Protein AF-A0A7J4RD76-F1 (afdb_monomer)

Sequence (141 aa):
KPIENVVWPEGEAPAGSYQVFVHYYKKHKKRRSKDPTKFQVIANAYGDLMEYTGELTFGEEIQLVCTFNVPTMEERERIKRDLEEQIRRSESGEISAAQILADEATPKQVEFGDLVDEIENELGDEPEDDGSGVPPAPDLG

Secondary structure (DSSP, 8-state):
-------PPTTTSPSEEEEEEE--------TT--SSEEEEEEEEETTEEEEEEEEE-TTPPPEEEEEEEEPPHHHHHHHHHHHHHHHHHHHTT---HHHHHHHHSS------HHHHHHHHHTS-----------PPPPP--

pLDDT: mean 73.18, std 15.24, range [44.53, 92.19]

Foldseek 3Di:
DDDPDDDDPVLRPDFFKDWDKDDDPDQDPDPPRDPFAKDWDWDDALNDTDIFIDTHGPPDDIDTGDMDGHHHSVVSVVVVVVVVVVVVCVVVVPPDPVNVVVVVVDPPPPVPVVVVVVVVVVPDDDDDDPDDDDDDDDDDD

Radius of gyration: 26.82 Å; Cα contacts (8 Å, |Δi|>4): 102; chains: 1; bounding box: 61×72×61 Å

Structure (mmCIF, N/CA/C/O backbone):
data_AF-A0A7J4RD76-F1
#
_entry.id   AF-A0A7J4RD76-F1
#
loop_
_atom_site.group_PDB
_atom_site.id
_atom_site.type_symbol
_atom_site.label_atom_id
_atom_site.label_alt_id
_atom_site.label_comp_id
_atom_site.label_asym_id
_atom_site.label_entity_id
_atom_site.label_seq_id
_atom_site.pdbx_PDB_ins_code
_atom_site.Cartn_x
_atom_site.Cartn_y
_atom_site.Cartn_z
_atom_site.occupancy
_atom_site.B_iso_or_equiv
_atom_site.auth_seq_id
_atom_site.auth_comp_id
_atom_site.auth_asym_id
_atom_site.auth_atom_id
_atom_site.pdbx_PDB_model_num
ATOM 1 N N . LYS A 1 1 ? -3.697 -7.777 -19.632 1.00 59.41 1 LYS A N 1
ATOM 2 C CA . LYS A 1 1 ? -4.165 -6.369 -19.612 1.00 59.41 1 LYS A CA 1
ATOM 3 C C . LYS A 1 1 ? -3.756 -5.812 -18.254 1.00 59.41 1 LYS A C 1
ATOM 5 O O . LYS A 1 1 ? -4.086 -6.486 -17.287 1.00 59.41 1 LYS A O 1
ATOM 10 N N . PRO A 1 2 ? -2.955 -4.737 -18.176 1.00 65.75 2 PRO A N 1
ATOM 11 C CA . PRO A 1 2 ? -2.538 -4.187 -16.888 1.00 65.75 2 PRO A CA 1
ATOM 12 C C . PRO A 1 2 ? -3.765 -3.652 -16.141 1.00 65.75 2 PRO A C 1
ATOM 14 O O . PRO A 1 2 ? -4.687 -3.128 -16.770 1.00 65.75 2 PRO A O 1
ATOM 17 N N . ILE A 1 3 ? -3.793 -3.858 -14.829 1.00 65.06 3 ILE A N 1
ATOM 18 C CA . ILE A 1 3 ? -4.817 -3.314 -13.939 1.00 65.06 3 ILE A CA 1
ATOM 19 C C . ILE A 1 3 ? -4.197 -2.061 -13.328 1.00 65.06 3 ILE A C 1
ATOM 21 O O . ILE A 1 3 ? -3.238 -2.168 -12.575 1.00 65.06 3 ILE A O 1
ATOM 25 N N . GLU A 1 4 ? -4.695 -0.889 -13.715 1.00 70.25 4 GLU A N 1
ATOM 26 C CA . GLU A 1 4 ? -4.187 0.397 -13.216 1.00 70.25 4 GLU A CA 1
ATOM 27 C C . GLU A 1 4 ? -4.922 0.862 -11.952 1.00 70.25 4 GLU A C 1
ATOM 29 O O . GLU A 1 4 ? -4.400 1.695 -11.223 1.00 70.25 4 GLU A O 1
ATOM 34 N N . ASN A 1 5 ? -6.117 0.328 -11.670 1.00 77.25 5 ASN A N 1
ATOM 35 C CA . ASN A 1 5 ? -6.900 0.721 -10.503 1.00 77.25 5 ASN A CA 1
ATOM 36 C C . ASN A 1 5 ? -7.829 -0.408 -10.027 1.00 77.25 5 ASN A C 1
ATOM 38 O O . ASN A 1 5 ? -8.488 -1.056 -10.846 1.00 77.25 5 ASN A O 1
ATOM 42 N N . VAL A 1 6 ? -7.903 -0.610 -8.710 1.00 80.75 6 VAL A N 1
ATOM 43 C CA . VAL A 1 6 ? -8.844 -1.517 -8.038 1.00 80.75 6 VAL A CA 1
ATOM 44 C C . VAL A 1 6 ? -9.524 -0.722 -6.933 1.00 80.75 6 VAL A C 1
ATOM 46 O O . VAL A 1 6 ? -8.875 -0.308 -5.979 1.00 80.75 6 VAL A O 1
ATOM 49 N N . VAL A 1 7 ? -10.833 -0.514 -7.065 1.00 81.94 7 VAL A N 1
ATOM 50 C CA . VAL A 1 7 ? -11.642 0.190 -6.068 1.00 81.94 7 VAL A CA 1
ATOM 51 C C . VAL A 1 7 ? -12.801 -0.708 -5.681 1.00 81.94 7 VAL A C 1
ATOM 53 O O . VAL A 1 7 ? -13.524 -1.201 -6.548 1.00 81.94 7 VAL A O 1
ATOM 56 N N . TRP A 1 8 ? -12.970 -0.903 -4.380 1.00 85.25 8 TRP A N 1
ATOM 57 C CA . TRP A 1 8 ? -14.116 -1.595 -3.811 1.00 85.25 8 TRP A CA 1
ATOM 58 C C . TRP A 1 8 ? -15.117 -0.565 -3.283 1.00 85.25 8 TRP A C 1
ATOM 60 O O . TRP A 1 8 ? -14.689 0.419 -2.674 1.00 85.25 8 TRP A O 1
ATOM 70 N N . PRO A 1 9 ? -16.428 -0.768 -3.485 1.00 82.12 9 PRO A N 1
ATOM 71 C CA . PRO A 1 9 ? -17.446 0.022 -2.803 1.00 82.12 9 PRO A CA 1
ATOM 72 C C . PRO A 1 9 ? -17.323 -0.088 -1.277 1.00 82.12 9 PRO A C 1
ATOM 74 O O . PRO A 1 9 ? -16.744 -1.042 -0.746 1.00 82.12 9 PRO A O 1
ATOM 77 N N . GLU A 1 10 ? -17.870 0.896 -0.561 1.00 76.94 10 GLU A N 1
ATOM 78 C CA . GLU A 1 10 ? -17.846 0.916 0.903 1.00 76.94 10 GLU A CA 1
ATOM 79 C C . GLU A 1 10 ? -18.463 -0.371 1.469 1.00 76.94 10 GLU A C 1
ATOM 81 O O . GLU A 1 10 ? -19.561 -0.773 1.096 1.00 76.94 10 GLU A O 1
ATOM 86 N N . GLY A 1 11 ? -17.729 -1.052 2.350 1.00 74.69 11 GLY A N 1
ATOM 87 C CA . GLY A 1 11 ? -18.173 -2.315 2.946 1.00 74.69 11 GLY A CA 1
ATOM 88 C C . GLY A 1 11 ? -17.999 -3.556 2.060 1.00 74.69 11 GLY A C 1
ATOM 89 O O . GLY A 1 11 ? -17.972 -4.658 2.600 1.00 74.69 11 GLY A O 1
ATOM 90 N N . GLU A 1 12 ? -17.779 -3.418 0.751 1.00 80.19 12 GLU A N 1
ATOM 91 C CA . GLU A 1 12 ? -17.712 -4.557 -0.183 1.00 80.19 12 GLU A CA 1
ATOM 92 C C . GLU A 1 12 ? -16.308 -5.143 -0.369 1.00 80.19 12 GLU A C 1
ATOM 94 O O . GLU A 1 12 ? -16.169 -6.249 -0.891 1.00 80.19 12 GLU A O 1
ATOM 99 N N . ALA A 1 13 ? -15.258 -4.439 0.070 1.00 84.31 13 ALA A N 1
ATOM 100 C CA . ALA A 1 13 ? -13.895 -4.965 0.016 1.00 84.31 13 ALA A CA 1
ATOM 101 C C . ALA A 1 13 ? -13.816 -6.308 0.772 1.00 84.31 13 ALA A C 1
ATOM 103 O O . ALA A 1 13 ? -14.171 -6.338 1.956 1.00 84.31 13 ALA A O 1
ATOM 104 N N . PRO A 1 14 ? -13.347 -7.410 0.159 1.00 87.06 14 PRO A N 1
ATOM 105 C CA . PRO A 1 14 ? -13.185 -8.677 0.864 1.00 87.06 14 PRO A CA 1
ATOM 106 C C . PRO A 1 14 ? -12.176 -8.556 2.008 1.00 87.06 14 PRO A C 1
ATOM 108 O O . PRO A 1 14 ? -11.160 -7.870 1.884 1.00 87.06 14 PRO A O 1
ATOM 111 N N . ALA A 1 15 ? -12.446 -9.230 3.121 1.00 88.12 15 ALA A N 1
ATOM 112 C CA . ALA A 1 15 ? -11.518 -9.278 4.241 1.00 88.12 15 ALA A CA 1
ATOM 113 C C . ALA A 1 15 ? -10.307 -10.154 3.907 1.00 88.12 15 ALA A C 1
ATOM 115 O O . ALA A 1 15 ? -10.451 -11.196 3.263 1.00 88.12 15 ALA A O 1
ATOM 116 N N . GLY A 1 16 ? -9.130 -9.749 4.375 1.00 88.38 16 GLY A N 1
ATOM 117 C CA . GLY A 1 16 ? -7.904 -10.522 4.216 1.00 88.38 16 GLY A CA 1
ATOM 118 C C . GLY A 1 16 ? -6.683 -9.670 3.903 1.00 88.38 16 GLY A C 1
ATOM 119 O O . GLY A 1 16 ? -6.730 -8.440 3.901 1.00 88.38 16 GLY A O 1
ATOM 120 N N . SER A 1 17 ? -5.574 -10.351 3.638 1.00 89.75 17 SER A N 1
ATOM 121 C CA . SER A 1 17 ? -4.289 -9.720 3.352 1.00 89.75 17 SER A CA 1
ATOM 122 C C . SER A 1 17 ? -4.113 -9.495 1.855 1.00 89.75 17 SER A C 1
ATOM 124 O O . SER A 1 17 ? -4.193 -10.427 1.053 1.00 89.75 17 SER A O 1
ATOM 126 N N . TYR A 1 18 ? -3.838 -8.252 1.490 1.00 90.12 18 TYR A N 1
ATOM 127 C CA . TYR A 1 18 ? -3.601 -7.814 0.125 1.00 90.12 18 TYR A CA 1
ATOM 128 C C . TYR A 1 18 ? -2.122 -7.522 -0.057 1.00 90.12 18 TYR A C 1
ATOM 130 O O . TYR A 1 18 ? -1.491 -6.914 0.803 1.00 90.12 18 TYR A O 1
ATOM 138 N N . GLN A 1 19 ? -1.584 -7.950 -1.193 1.00 90.88 19 GLN A N 1
ATOM 139 C CA . GLN A 1 19 ? -0.208 -7.699 -1.600 1.00 90.88 19 GLN A CA 1
ATOM 140 C C . GLN A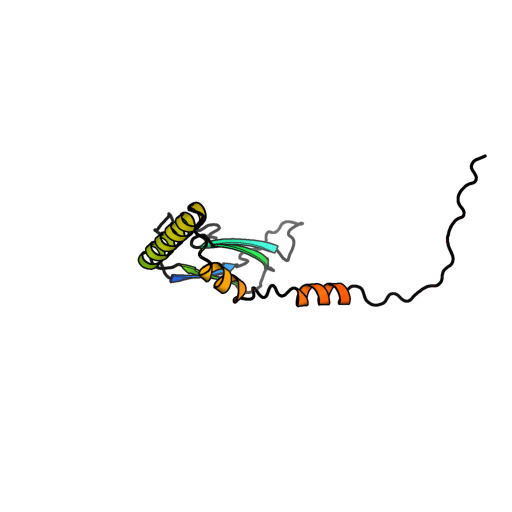 1 19 ? -0.234 -6.955 -2.928 1.00 90.88 19 GLN A C 1
ATOM 142 O O . GLN A 1 19 ? -0.878 -7.403 -3.883 1.00 90.88 19 GLN A O 1
ATOM 147 N N . VAL A 1 20 ? 0.449 -5.818 -2.987 1.00 89.62 20 VAL A N 1
ATOM 148 C CA . VAL A 1 20 ? 0.541 -5.002 -4.195 1.00 89.62 20 VAL A CA 1
ATOM 149 C C . VAL A 1 20 ? 1.909 -5.197 -4.814 1.00 89.62 20 VAL A C 1
ATOM 151 O O . VAL A 1 20 ? 2.934 -4.906 -4.199 1.00 89.62 20 VAL A O 1
ATOM 154 N N . PHE A 1 21 ? 1.908 -5.667 -6.056 1.00 89.31 21 PHE A N 1
ATOM 155 C CA . PHE A 1 21 ? 3.114 -5.884 -6.835 1.00 89.31 21 PHE A CA 1
ATOM 156 C C . PHE A 1 21 ? 3.171 -4.941 -8.030 1.00 89.31 21 PHE A C 1
ATOM 158 O O . PHE A 1 21 ? 2.155 -4.685 -8.681 1.00 89.31 21 PHE A O 1
ATOM 165 N N . VAL A 1 22 ? 4.375 -4.494 -8.371 1.00 89.38 22 VAL A N 1
ATOM 166 C CA . VAL A 1 22 ? 4.640 -3.699 -9.572 1.00 89.38 22 VAL A CA 1
ATOM 167 C C . VAL A 1 22 ? 5.536 -4.498 -10.509 1.00 89.38 22 VAL A C 1
ATOM 169 O O . V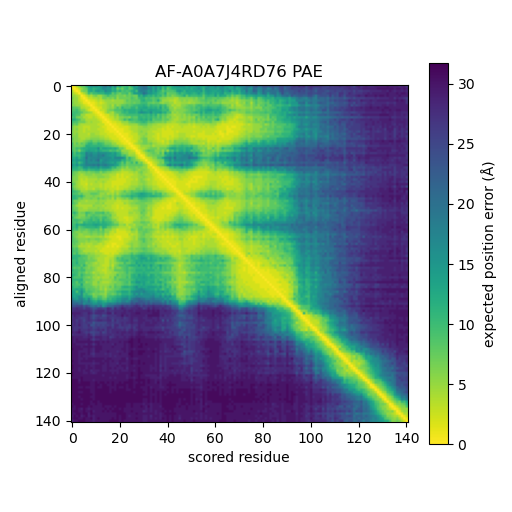AL A 1 22 ? 6.516 -5.114 -10.096 1.00 89.38 22 VAL A O 1
ATOM 172 N N . HIS A 1 23 ? 5.173 -4.517 -11.793 1.00 87.31 23 HIS A N 1
ATOM 173 C CA . HIS A 1 23 ? 5.892 -5.268 -12.818 1.00 87.31 23 HIS A CA 1
ATOM 174 C C . HIS A 1 23 ? 6.061 -4.453 -14.102 1.00 87.31 23 HIS A C 1
ATOM 176 O O . HIS A 1 23 ? 5.094 -3.921 -14.662 1.00 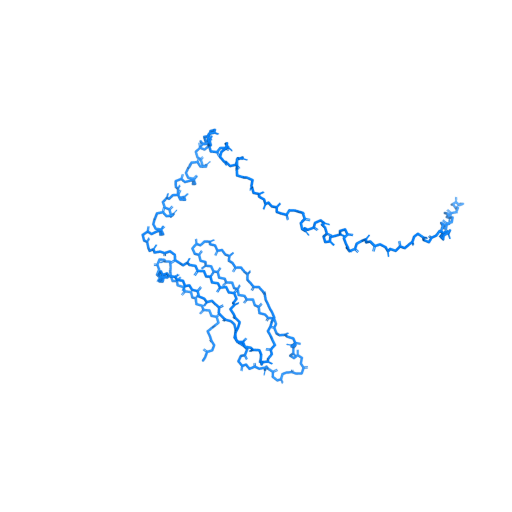87.31 23 HIS A O 1
ATOM 182 N N . TYR A 1 24 ? 7.292 -4.413 -14.615 1.00 84.19 24 TYR A N 1
ATOM 183 C CA . TYR A 1 24 ? 7.633 -3.718 -15.851 1.00 84.19 24 TYR A CA 1
ATOM 184 C C . TYR A 1 24 ? 7.383 -4.603 -17.085 1.00 84.19 24 TYR A C 1
ATOM 186 O O . TYR A 1 24 ? 8.298 -5.175 -17.670 1.00 84.19 24 TYR A O 1
ATOM 194 N N . TYR A 1 25 ? 6.142 -4.638 -17.576 1.00 81.81 25 TYR A N 1
ATOM 195 C CA . TYR A 1 25 ? 5.781 -5.474 -18.734 1.00 81.81 25 TYR A CA 1
ATOM 196 C C . TYR A 1 25 ? 6.484 -5.109 -20.051 1.00 81.81 25 TYR A C 1
ATOM 198 O O . TYR A 1 25 ? 6.798 -5.989 -20.854 1.00 81.81 25 TYR A O 1
ATOM 206 N N . LYS A 1 26 ? 6.647 -3.814 -20.357 1.00 82.94 26 LYS A N 1
ATOM 207 C CA . LYS A 1 26 ? 7.169 -3.381 -21.662 1.00 82.94 26 LYS A CA 1
ATOM 208 C C . LYS A 1 26 ? 7.749 -1.979 -21.630 1.00 82.94 26 LYS A C 1
ATOM 210 O O . LYS A 1 26 ? 7.021 -1.012 -21.425 1.00 82.94 26 LYS A O 1
ATOM 215 N N . LYS A 1 27 ? 9.023 -1.850 -21.995 1.00 77.50 27 LYS A N 1
ATOM 216 C CA . LYS A 1 27 ? 9.661 -0.549 -22.222 1.00 77.50 27 LYS A CA 1
ATOM 217 C C . LYS A 1 27 ? 9.050 0.170 -23.426 1.00 77.50 27 LYS A C 1
ATOM 219 O O . LYS A 1 27 ? 9.014 -0.358 -24.545 1.00 77.50 27 LYS A O 1
ATOM 224 N N . HIS A 1 28 ? 8.604 1.409 -23.230 1.00 77.69 28 HIS A N 1
ATOM 225 C CA . HIS A 1 28 ? 8.188 2.268 -24.337 1.00 77.69 28 HIS A CA 1
ATOM 226 C C . HIS A 1 28 ? 9.403 2.638 -25.203 1.00 77.69 28 HIS A C 1
ATOM 228 O O . HIS A 1 28 ? 10.388 3.177 -24.705 1.00 77.69 28 HIS A O 1
ATOM 234 N N . LYS A 1 29 ? 9.334 2.410 -26.523 1.00 72.06 29 LYS A N 1
ATOM 235 C CA . LYS A 1 29 ? 10.416 2.724 -27.482 1.00 72.06 29 LYS A CA 1
ATOM 236 C C . LYS A 1 29 ? 10.421 4.199 -27.921 1.00 72.06 29 LYS A C 1
ATOM 238 O O . LYS A 1 29 ? 10.499 4.496 -29.110 1.00 72.06 29 LYS A O 1
ATOM 243 N N . LYS A 1 30 ? 10.279 5.142 -26.986 1.00 81.19 30 LYS A N 1
ATOM 244 C CA . LYS A 1 30 ? 10.454 6.575 -27.271 1.00 81.19 30 LYS A CA 1
ATOM 245 C C . LYS A 1 30 ? 11.901 6.977 -26.981 1.00 81.19 30 LYS A C 1
ATOM 247 O O . LYS A 1 30 ? 12.494 6.521 -26.013 1.00 81.19 30 LYS A O 1
ATOM 252 N N . ARG A 1 31 ? 12.450 7.896 -27.786 1.00 72.25 31 ARG A N 1
ATOM 253 C CA . ARG A 1 31 ? 13.832 8.405 -27.646 1.00 72.25 31 ARG A CA 1
ATOM 254 C C . ARG A 1 31 ? 14.120 9.045 -26.273 1.00 72.25 31 ARG A C 1
ATOM 256 O O . ARG A 1 31 ? 15.275 9.162 -25.898 1.00 72.25 31 ARG A O 1
ATOM 263 N N . ARG A 1 32 ? 13.078 9.457 -25.538 1.00 71.94 32 ARG A N 1
ATOM 264 C CA . ARG A 1 32 ? 13.151 10.066 -24.196 1.00 71.94 32 ARG A CA 1
ATOM 265 C C . ARG A 1 32 ? 12.647 9.167 -23.060 1.00 71.94 32 ARG A C 1
ATOM 267 O O . ARG A 1 32 ? 12.449 9.671 -21.960 1.00 71.94 32 ARG A O 1
ATOM 274 N N . SER A 1 33 ? 12.401 7.880 -23.302 1.00 74.44 33 SER A N 1
ATOM 275 C CA . SER A 1 33 ? 12.018 6.973 -22.216 1.00 74.44 33 SER A CA 1
ATOM 276 C C . SER A 1 33 ? 13.161 6.897 -21.206 1.00 74.44 33 SER A C 1
ATOM 278 O O . SER A 1 33 ? 14.232 6.390 -21.540 1.00 74.44 33 SER A O 1
ATOM 280 N N . LYS A 1 34 ? 12.941 7.443 -20.007 1.00 69.62 34 LYS A N 1
ATOM 281 C CA . LYS A 1 34 ? 13.888 7.344 -18.899 1.00 69.62 34 LYS A CA 1
ATOM 282 C C . LYS A 1 34 ? 13.777 5.957 -18.282 1.00 69.62 34 LYS A C 1
ATOM 284 O O . LYS A 1 34 ? 12.682 5.464 -18.027 1.00 69.62 34 LYS A O 1
ATOM 289 N N . ASP A 1 35 ? 14.939 5.350 -18.135 1.00 79.44 35 ASP A N 1
ATOM 290 C CA . ASP A 1 35 ? 15.169 4.132 -17.383 1.00 79.44 35 ASP A CA 1
ATOM 291 C C . ASP A 1 35 ? 16.153 4.539 -16.283 1.00 79.44 35 ASP A C 1
ATOM 293 O O . ASP A 1 35 ? 17.172 5.152 -16.634 1.00 79.44 35 ASP A O 1
ATOM 297 N N . PRO A 1 36 ? 15.846 4.318 -15.000 1.00 86.12 36 PRO A N 1
ATOM 298 C CA . PRO A 1 36 ? 14.670 3.628 -14.455 1.00 86.12 36 PRO A CA 1
ATOM 299 C C . PRO A 1 36 ? 13.344 4.407 -14.617 1.00 86.12 36 PRO A C 1
ATOM 301 O O . PRO A 1 36 ? 13.319 5.632 -14.783 1.00 86.12 36 PRO A O 1
ATOM 304 N N . THR A 1 37 ? 12.218 3.685 -14.647 1.00 85.06 37 THR A N 1
ATOM 305 C CA . THR A 1 37 ? 10.861 4.255 -14.754 1.00 85.06 37 THR A CA 1
ATOM 306 C C . THR A 1 37 ? 10.244 4.412 -13.372 1.00 85.06 37 THR A C 1
ATOM 308 O O . THR A 1 37 ? 10.033 3.431 -12.667 1.00 85.06 37 THR A O 1
ATOM 311 N N . LYS A 1 38 ? 9.913 5.652 -13.005 1.00 87.56 38 LYS A N 1
ATOM 312 C CA . LYS A 1 38 ? 9.264 5.960 -11.729 1.00 87.56 38 LYS A CA 1
ATOM 313 C C . LYS A 1 38 ? 7.815 5.475 -11.717 1.00 87.56 38 LYS A C 1
ATOM 315 O O . LYS A 1 38 ? 7.111 5.625 -12.719 1.00 87.56 38 LYS A O 1
ATOM 320 N N . PHE A 1 39 ? 7.367 4.959 -10.583 1.00 88.19 39 PHE A N 1
ATOM 321 C CA . PHE A 1 39 ? 5.983 4.586 -10.323 1.00 88.19 39 PHE A CA 1
ATOM 322 C C . PHE A 1 39 ? 5.524 5.144 -8.973 1.00 88.19 39 PHE A C 1
ATOM 324 O O . PHE A 1 39 ? 6.329 5.424 -8.084 1.00 88.19 39 PHE A O 1
ATOM 331 N N . GLN A 1 40 ? 4.212 5.306 -8.839 1.00 89.38 40 GLN A N 1
ATOM 332 C CA . GLN A 1 40 ? 3.553 5.689 -7.596 1.00 89.38 40 GLN A CA 1
ATOM 333 C C . GLN A 1 40 ? 2.369 4.749 -7.374 1.00 89.38 40 GLN A C 1
ATOM 335 O O . GLN A 1 40 ? 1.618 4.467 -8.310 1.00 89.38 40 GLN A O 1
ATOM 340 N N . VAL A 1 41 ? 2.226 4.249 -6.152 1.00 89.62 41 VAL A N 1
ATOM 341 C CA . VAL A 1 41 ? 1.136 3.379 -5.712 1.00 89.62 41 VAL A CA 1
ATOM 342 C C . VAL A 1 41 ? 0.471 4.048 -4.524 1.00 89.62 41 VAL A C 1
ATOM 344 O O . VAL A 1 41 ? 1.118 4.314 -3.518 1.00 89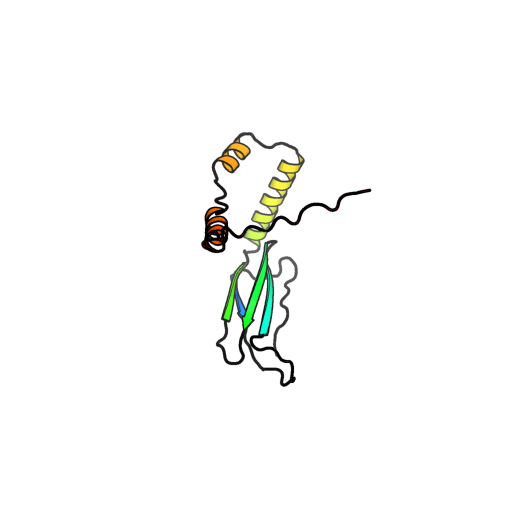.62 41 VAL A O 1
ATOM 347 N N . ILE A 1 42 ? -0.831 4.289 -4.638 1.00 89.94 42 ILE A N 1
ATOM 348 C CA . ILE A 1 42 ? -1.651 4.814 -3.551 1.00 89.94 42 ILE A CA 1
ATOM 349 C C . ILE A 1 42 ? -2.621 3.707 -3.148 1.00 89.94 42 ILE A C 1
ATOM 351 O O . ILE A 1 42 ? -3.427 3.259 -3.966 1.00 89.94 42 ILE A O 1
ATOM 355 N N . ALA A 1 43 ? -2.529 3.256 -1.902 1.00 88.94 43 ALA A N 1
ATOM 356 C CA . ALA A 1 43 ? -3.433 2.282 -1.311 1.00 88.94 43 ALA A CA 1
ATOM 357 C C . ALA A 1 43 ? -4.260 2.974 -0.226 1.00 88.94 43 ALA A C 1
ATOM 359 O O . ALA A 1 43 ? -3.709 3.544 0.708 1.00 88.94 43 ALA A O 1
ATOM 360 N N . ASN A 1 44 ? -5.585 2.935 -0.357 1.00 87.50 44 ASN A N 1
ATOM 361 C CA . ASN A 1 44 ? -6.495 3.384 0.692 1.00 87.50 44 ASN A CA 1
ATOM 362 C C . ASN A 1 44 ? -7.152 2.154 1.319 1.00 87.50 44 ASN A C 1
ATOM 364 O O . ASN A 1 44 ? -7.979 1.497 0.678 1.00 87.50 44 ASN A O 1
ATOM 368 N N . ALA A 1 45 ? -6.761 1.839 2.550 1.00 84.44 45 ALA A N 1
ATOM 369 C CA . ALA A 1 45 ? -7.286 0.715 3.305 1.00 84.44 45 ALA A CA 1
ATOM 370 C C . ALA A 1 45 ? -7.948 1.228 4.585 1.00 84.44 45 ALA A C 1
ATOM 372 O O . ALA A 1 45 ? -7.279 1.629 5.524 1.00 84.44 45 ALA A O 1
ATOM 373 N N . TYR A 1 46 ? -9.283 1.195 4.622 1.00 76.06 46 TYR A N 1
ATOM 374 C CA . TYR A 1 46 ? -10.070 1.479 5.828 1.00 76.06 46 TYR A CA 1
ATOM 375 C C . TYR A 1 46 ? -9.740 2.829 6.513 1.00 76.06 46 TYR A C 1
ATOM 377 O O . TYR A 1 46 ? -9.769 2.946 7.732 1.00 76.06 46 TYR A O 1
ATOM 385 N N . GLY A 1 47 ? -9.457 3.866 5.718 1.00 75.50 47 GLY A N 1
ATOM 386 C CA . GLY A 1 47 ? -9.130 5.206 6.221 1.00 75.50 47 GLY A CA 1
ATOM 387 C C . GLY A 1 47 ? -7.631 5.490 6.313 1.00 75.50 47 GLY A C 1
ATOM 388 O O . GLY A 1 47 ? -7.255 6.660 6.346 1.00 75.50 47 GLY A O 1
ATOM 389 N N . ASP A 1 48 ? -6.785 4.461 6.241 1.00 82.00 48 ASP A N 1
ATOM 390 C CA . ASP A 1 48 ? -5.342 4.629 6.114 1.00 82.00 48 ASP A CA 1
ATOM 391 C C . ASP A 1 48 ? -4.971 4.841 4.644 1.00 82.00 48 ASP A C 1
ATOM 393 O O . ASP A 1 48 ? -5.062 3.935 3.806 1.00 82.00 48 ASP A O 1
ATOM 397 N N . LEU A 1 49 ? -4.565 6.071 4.325 1.00 87.94 49 LEU A N 1
ATOM 398 C CA . LEU A 1 49 ? -4.002 6.424 3.029 1.00 87.94 49 LEU A CA 1
ATOM 399 C C . LEU A 1 49 ? -2.494 6.169 3.054 1.00 87.94 49 LEU A C 1
ATOM 401 O O . LEU A 1 49 ? -1.744 6.873 3.726 1.00 87.94 49 LEU A O 1
ATOM 405 N N . MET A 1 50 ? -2.055 5.179 2.288 1.00 88.94 50 MET A N 1
ATOM 406 C CA . MET A 1 50 ? -0.653 4.812 2.140 1.00 88.94 50 MET A CA 1
ATOM 407 C C . MET A 1 50 ? -0.177 5.176 0.734 1.00 88.94 50 MET A C 1
ATOM 409 O O . MET A 1 50 ? -0.767 4.745 -0.260 1.00 88.94 50 MET A O 1
ATOM 413 N N . GLU A 1 51 ? 0.904 5.943 0.643 1.00 92.19 51 GLU A N 1
ATOM 414 C CA . GLU A 1 51 ? 1.541 6.310 -0.620 1.00 92.19 51 GLU A CA 1
ATOM 415 C C . GLU A 1 51 ? 2.943 5.705 -0.692 1.00 92.19 51 GLU A C 1
ATOM 417 O O . GLU A 1 51 ? 3.760 5.871 0.211 1.00 92.19 51 GLU A O 1
ATOM 422 N N . TYR A 1 52 ? 3.220 5.006 -1.788 1.00 90.62 52 TYR A N 1
ATOM 423 C CA . TYR A 1 52 ? 4.511 4.401 -2.074 1.00 90.62 52 TYR A CA 1
ATOM 424 C C . TYR A 1 52 ? 5.021 4.929 -3.404 1.00 90.62 52 TYR A C 1
ATOM 426 O O . TYR A 1 52 ? 4.324 4.883 -4.419 1.00 90.62 52 TYR A O 1
ATOM 434 N N . THR A 1 53 ? 6.262 5.398 -3.416 1.00 91.12 53 THR A N 1
ATOM 435 C CA . THR A 1 53 ? 6.943 5.824 -4.638 1.00 91.12 53 THR A CA 1
ATOM 436 C C . THR A 1 53 ? 8.173 4.957 -4.849 1.00 91.12 53 THR A C 1
ATOM 438 O O . THR A 1 53 ? 8.802 4.514 -3.891 1.00 91.12 53 THR A O 1
ATOM 441 N N . GLY A 1 54 ? 8.490 4.666 -6.104 1.00 89.31 54 GLY A N 1
ATOM 442 C CA . GLY A 1 54 ? 9.629 3.825 -6.436 1.00 89.31 54 GLY A CA 1
ATOM 443 C C . GLY A 1 54 ? 10.035 3.974 -7.888 1.00 89.31 54 GLY A C 1
ATOM 444 O O . GLY A 1 54 ? 9.400 4.688 -8.669 1.00 89.31 54 GLY A O 1
ATOM 445 N N . GLU A 1 55 ? 11.112 3.300 -8.259 1.00 90.31 55 GLU A N 1
ATOM 446 C CA . GLU A 1 55 ? 11.616 3.277 -9.625 1.00 90.31 55 GLU A CA 1
ATOM 447 C C . GLU A 1 55 ? 11.896 1.829 -10.021 1.00 90.31 55 GLU A C 1
ATOM 449 O O . GLU A 1 55 ? 12.385 1.051 -9.209 1.00 90.31 55 GLU A O 1
ATOM 454 N N . LEU A 1 56 ? 11.545 1.456 -11.252 1.00 87.88 56 LEU A N 1
ATOM 455 C CA . LEU A 1 56 ? 11.720 0.099 -11.765 1.00 87.88 56 LEU A CA 1
ATOM 456 C C . LEU A 1 56 ? 12.409 0.141 -13.129 1.00 87.88 56 LEU A C 1
ATOM 458 O O . LEU A 1 56 ? 12.021 0.920 -14.013 1.00 87.88 56 LEU A O 1
ATOM 462 N N . THR A 1 57 ? 13.408 -0.713 -13.314 1.00 85.75 57 THR A N 1
ATOM 463 C CA . THR A 1 57 ? 14.161 -0.863 -14.563 1.00 85.75 57 THR A CA 1
ATOM 464 C C . THR A 1 57 ? 13.553 -1.969 -15.421 1.00 85.75 57 THR A C 1
ATOM 466 O O . THR A 1 57 ? 13.029 -2.970 -14.928 1.00 85.75 57 THR A O 1
ATOM 469 N N . PHE A 1 58 ? 13.602 -1.818 -16.746 1.00 83.31 58 PHE A N 1
ATOM 470 C CA . PHE A 1 58 ? 13.118 -2.881 -17.630 1.00 83.31 58 PHE A CA 1
ATOM 471 C C . PHE A 1 58 ? 13.984 -4.147 -17.513 1.00 83.31 58 PHE A C 1
ATOM 473 O O . PHE A 1 58 ? 15.173 -4.116 -17.824 1.00 83.31 58 PHE A O 1
ATOM 480 N N . GLY A 1 59 ? 13.354 -5.270 -17.161 1.00 81.88 59 GLY A N 1
ATOM 481 C CA . GLY A 1 59 ? 14.017 -6.566 -16.986 1.00 81.88 59 GLY A CA 1
ATOM 482 C C . GLY A 1 59 ? 14.232 -6.969 -15.527 1.00 81.88 59 GLY A C 1
ATOM 483 O O . GLY A 1 59 ? 14.679 -8.086 -15.290 1.00 81.88 59 GLY A O 1
ATOM 484 N N . GLU A 1 60 ? 13.892 -6.102 -14.570 1.00 84.31 60 GLU A N 1
ATOM 485 C CA . GLU A 1 60 ? 13.845 -6.466 -13.153 1.00 84.31 60 GLU A CA 1
ATOM 486 C C . GLU A 1 60 ? 12.657 -7.385 -12.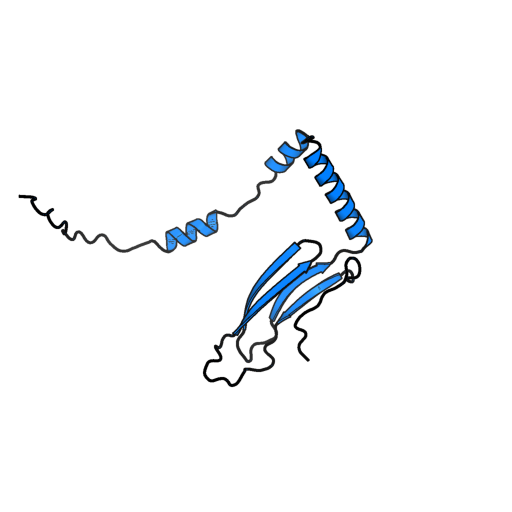842 1.00 84.31 60 GLU A C 1
ATOM 488 O O . GLU A 1 60 ? 11.622 -7.357 -13.520 1.00 84.31 60 GLU A O 1
ATOM 493 N N . GLU A 1 61 ? 12.821 -8.216 -11.811 1.00 88.00 61 GLU A N 1
ATOM 494 C CA . GLU A 1 61 ? 11.761 -9.092 -11.315 1.00 88.00 61 GLU A CA 1
ATOM 495 C C . GLU A 1 61 ? 10.601 -8.288 -10.711 1.00 88.00 61 GLU A C 1
ATOM 497 O O . GLU A 1 61 ? 10.737 -7.120 -10.345 1.00 88.00 61 GLU A O 1
ATOM 502 N N . ILE A 1 62 ? 9.428 -8.923 -10.625 1.00 89.12 62 ILE A N 1
ATOM 503 C CA . ILE A 1 62 ? 8.243 -8.336 -9.996 1.00 89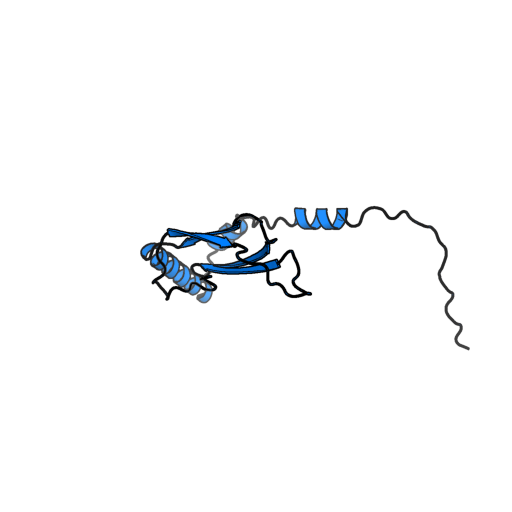.12 62 ILE A CA 1
ATOM 504 C C . ILE A 1 62 ? 8.556 -7.930 -8.549 1.00 89.12 62 ILE A C 1
ATOM 506 O O . ILE A 1 62 ? 9.017 -8.749 -7.757 1.00 89.12 62 ILE A O 1
ATOM 510 N N . GLN A 1 63 ? 8.295 -6.671 -8.200 1.00 89.38 63 GLN A N 1
ATOM 511 C CA . GLN A 1 63 ? 8.598 -6.140 -6.872 1.00 89.38 63 GLN A CA 1
ATOM 512 C C . GLN A 1 63 ? 7.332 -6.043 -6.026 1.00 89.38 63 GLN A C 1
ATOM 514 O O . GLN A 1 63 ? 6.304 -5.545 -6.493 1.00 89.38 63 GLN A O 1
ATOM 519 N N . LEU A 1 64 ? 7.412 -6.509 -4.778 1.00 90.69 64 LEU A N 1
ATOM 520 C CA . LEU A 1 64 ? 6.392 -6.264 -3.762 1.00 90.69 64 LEU A CA 1
ATOM 521 C C . LEU A 1 64 ? 6.565 -4.838 -3.241 1.00 90.69 64 LEU A C 1
ATOM 523 O O . LEU A 1 64 ? 7.619 -4.503 -2.711 1.00 90.69 64 LEU A O 1
ATOM 527 N N . VAL A 1 65 ? 5.530 -4.015 -3.382 1.00 90.62 65 VAL A N 1
ATOM 528 C CA . VAL A 1 65 ? 5.551 -2.623 -2.915 1.00 90.62 65 VAL A CA 1
ATOM 529 C C . VAL A 1 65 ? 5.004 -2.527 -1.503 1.00 90.62 65 VAL A C 1
ATOM 531 O O . VAL A 1 65 ? 5.618 -1.916 -0.635 1.00 90.62 65 VAL A O 1
ATOM 534 N N . CYS A 1 66 ? 3.850 -3.143 -1.258 1.00 90.19 66 CYS A N 1
ATOM 535 C CA . CYS A 1 66 ? 3.232 -3.114 0.056 1.00 90.19 66 CYS A CA 1
ATOM 536 C C . CYS A 1 66 ? 2.352 -4.334 0.299 1.00 90.19 66 CYS A C 1
ATOM 538 O O . CYS A 1 66 ? 1.869 -4.992 -0.627 1.00 90.19 66 CYS A O 1
ATOM 540 N N . THR A 1 67 ? 2.153 -4.623 1.580 1.00 90.94 67 THR A N 1
ATOM 541 C CA . THR A 1 67 ? 1.178 -5.595 2.062 1.00 90.94 67 THR A CA 1
ATOM 542 C C . THR A 1 67 ? 0.315 -4.902 3.099 1.00 90.94 67 THR A C 1
ATOM 544 O O . THR A 1 67 ? 0.849 -4.287 4.018 1.00 90.94 67 THR A O 1
ATOM 547 N N . PHE A 1 68 ? -1.003 -4.996 2.962 1.00 89.75 68 PHE A N 1
ATOM 548 C CA . PHE A 1 68 ? -1.940 -4.426 3.925 1.00 89.75 68 PHE A CA 1
ATOM 549 C C . PHE A 1 68 ? -3.057 -5.416 4.237 1.00 89.75 68 PHE A C 1
ATOM 551 O O . PHE A 1 68 ? -3.403 -6.273 3.422 1.00 89.75 68 PHE A O 1
ATOM 558 N N . ASN A 1 69 ? -3.614 -5.317 5.442 1.00 87.75 69 ASN A N 1
ATOM 559 C CA . ASN A 1 69 ? -4.705 -6.173 5.878 1.00 87.75 69 ASN A CA 1
ATOM 560 C C . ASN A 1 69 ? -6.017 -5.399 5.872 1.00 87.75 69 ASN A C 1
ATOM 562 O O . ASN A 1 69 ? -6.121 -4.326 6.457 1.00 87.75 69 ASN A O 1
ATOM 566 N N . VAL A 1 70 ? -7.028 -5.973 5.237 1.00 87.06 70 VAL A N 1
ATOM 567 C CA . VAL A 1 70 ? -8.375 -5.426 5.218 1.00 87.06 70 VAL A CA 1
ATOM 568 C C . VAL A 1 70 ? -9.205 -6.164 6.277 1.00 87.06 70 VAL A C 1
ATOM 570 O O . VAL A 1 70 ? -9.409 -7.376 6.139 1.00 87.06 70 VAL A O 1
ATOM 573 N N . PRO A 1 71 ? -9.697 -5.468 7.322 1.00 84.19 71 PRO A N 1
ATOM 574 C CA . PRO A 1 71 ? -10.458 -6.088 8.406 1.00 84.19 71 PRO A CA 1
ATOM 575 C C . PRO A 1 71 ? -11.793 -6.667 7.923 1.00 84.19 71 PRO A C 1
ATOM 577 O O . PRO A 1 71 ? -12.349 -6.237 6.899 1.00 84.19 71 PRO A O 1
ATOM 580 N N . THR A 1 72 ? -12.315 -7.637 8.676 1.00 86.19 72 THR A N 1
ATOM 581 C CA . THR A 1 72 ? -13.640 -8.235 8.442 1.00 86.19 72 THR A CA 1
ATOM 582 C C . THR A 1 72 ? -14.764 -7.234 8.675 1.00 86.19 72 THR A C 1
ATOM 584 O O . THR A 1 72 ? -14.581 -6.243 9.371 1.00 86.19 72 THR A O 1
ATOM 587 N N . MET A 1 73 ? -15.951 -7.483 8.113 1.00 80.19 73 MET A N 1
ATOM 588 C CA . MET A 1 73 ? -17.092 -6.571 8.275 1.00 80.19 73 MET A CA 1
ATOM 589 C C . MET A 1 73 ? -17.430 -6.318 9.752 1.00 80.19 73 MET A C 1
ATOM 591 O O . MET A 1 73 ? -17.681 -5.186 10.144 1.00 80.19 73 MET A O 1
ATOM 595 N N . GLU A 1 74 ? -17.347 -7.349 10.590 1.00 82.12 74 GLU A N 1
ATOM 596 C CA . GLU A 1 74 ? -17.614 -7.231 12.025 1.00 82.12 74 GLU A CA 1
ATOM 597 C C . GLU A 1 74 ? -16.552 -6.382 12.747 1.00 82.12 74 GLU A C 1
ATOM 599 O O . GLU A 1 74 ? -16.873 -5.555 13.601 1.00 82.12 74 GLU A O 1
ATOM 604 N N . GLU A 1 75 ? -15.277 -6.532 12.377 1.00 82.62 75 GLU A N 1
ATOM 605 C CA . GLU A 1 75 ? -14.202 -5.665 12.873 1.00 82.62 75 GLU A CA 1
ATOM 606 C C . GLU A 1 75 ? -14.382 -4.224 12.403 1.00 82.62 75 GLU A C 1
ATOM 608 O O . GLU A 1 75 ? -14.193 -3.303 13.194 1.00 82.62 75 GLU A O 1
ATOM 613 N N . ARG A 1 76 ? -14.823 -4.016 11.158 1.00 80.44 76 ARG A N 1
ATOM 614 C CA . ARG A 1 76 ? -15.133 -2.678 10.635 1.00 80.44 76 ARG A CA 1
ATOM 615 C C . ARG A 1 76 ? -16.260 -2.015 11.413 1.00 80.44 76 ARG A C 1
ATOM 617 O O . ARG A 1 76 ? -16.190 -0.822 11.680 1.00 80.44 76 ARG A O 1
ATOM 624 N N . GLU A 1 77 ? -17.299 -2.754 11.779 1.00 81.75 77 GLU A N 1
ATOM 625 C CA . GLU A 1 77 ? -18.387 -2.205 12.592 1.00 81.75 77 GLU A CA 1
ATOM 626 C C . GLU A 1 77 ? -17.919 -1.845 14.004 1.00 81.75 77 GLU A C 1
ATOM 628 O O . GLU A 1 77 ? -18.349 -0.831 14.557 1.00 81.75 77 GLU A O 1
ATOM 633 N N . ARG A 1 78 ? -17.015 -2.643 14.589 1.00 84.31 78 ARG A N 1
ATOM 634 C CA . ARG A 1 78 ? -16.413 -2.329 15.891 1.00 84.31 78 ARG A CA 1
ATOM 635 C C . ARG A 1 78 ? -15.541 -1.083 15.838 1.00 84.31 78 ARG A C 1
ATOM 637 O O . ARG A 1 78 ? -15.747 -0.198 16.660 1.00 84.31 78 ARG A O 1
ATOM 644 N N . ILE A 1 79 ? -14.616 -1.002 14.881 1.00 82.94 79 ILE A N 1
ATOM 645 C CA . ILE A 1 79 ? -13.706 0.145 14.767 1.00 82.94 79 ILE A CA 1
ATOM 646 C C . ILE A 1 79 ? -14.501 1.418 14.456 1.00 82.94 79 ILE A C 1
ATOM 648 O O . ILE A 1 79 ? -14.254 2.450 15.070 1.00 82.94 79 ILE A O 1
ATOM 652 N N . LYS A 1 80 ? -15.519 1.340 13.587 1.00 84.12 80 LYS A N 1
ATOM 653 C CA . LYS A 1 80 ? -16.408 2.476 13.310 1.00 84.12 80 LYS A CA 1
ATOM 654 C C . LYS A 1 80 ? -17.122 2.967 14.572 1.00 84.12 80 LYS A C 1
ATOM 656 O O . LYS A 1 80 ? -17.134 4.166 14.824 1.00 84.12 80 LYS A O 1
ATOM 661 N N . ARG A 1 81 ? -17.685 2.056 15.372 1.00 85.50 81 ARG A N 1
ATOM 662 C CA . ARG A 1 81 ? -18.373 2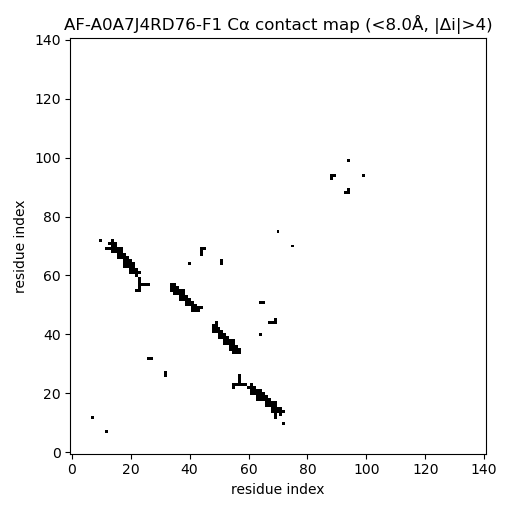.407 16.625 1.00 85.50 81 ARG A CA 1
ATOM 663 C C . ARG A 1 81 ? -17.427 3.057 17.637 1.00 85.50 81 ARG A C 1
ATOM 665 O O . ARG A 1 81 ? -17.801 4.046 18.257 1.00 85.50 81 ARG A O 1
ATOM 672 N N . ASP A 1 82 ? -16.234 2.494 17.800 1.00 85.38 82 ASP A N 1
ATOM 673 C CA . ASP A 1 82 ? -15.224 3.007 18.730 1.00 85.38 82 ASP A CA 1
ATOM 674 C C . ASP A 1 82 ? -14.742 4.404 18.306 1.00 85.38 82 ASP A C 1
ATOM 676 O O . ASP A 1 82 ? -14.712 5.330 19.115 1.00 85.38 82 ASP A O 1
ATOM 680 N N . LEU A 1 83 ? -14.500 4.596 17.004 1.00 83.12 83 LEU A N 1
ATOM 681 C CA . LEU A 1 83 ? -14.121 5.888 16.438 1.00 83.12 83 LEU A CA 1
ATOM 682 C C . LEU A 1 83 ? -15.232 6.936 16.604 1.00 83.12 83 LEU A C 1
ATOM 684 O O . LEU A 1 83 ? -14.956 8.067 16.999 1.00 83.12 83 LEU A O 1
ATOM 688 N N . GLU A 1 84 ? -16.493 6.574 16.348 1.00 84.75 84 GLU A N 1
ATOM 689 C CA . GLU A 1 84 ? -17.649 7.456 16.574 1.00 84.75 84 GLU A CA 1
ATOM 690 C C . GLU A 1 84 ? -17.774 7.867 18.051 1.00 84.75 84 GLU A C 1
ATOM 692 O O . GLU A 1 84 ? -18.058 9.027 18.362 1.00 84.75 84 GLU A O 1
ATOM 697 N N . GLU A 1 85 ? -17.527 6.944 18.980 1.00 85.62 85 GLU A N 1
ATOM 698 C CA . GLU A 1 85 ? -17.520 7.237 20.413 1.00 85.62 85 GLU A CA 1
ATOM 699 C C . GLU A 1 85 ? -16.347 8.140 20.819 1.00 85.62 85 GLU A C 1
ATOM 701 O O . GLU A 1 85 ? -16.532 9.081 21.600 1.00 85.62 85 GLU A O 1
ATOM 706 N N . GLN A 1 86 ? -15.163 7.921 20.247 1.00 81.75 86 GLN A N 1
ATOM 707 C CA . GLN A 1 86 ? -13.992 8.765 20.468 1.00 81.75 86 GLN A CA 1
ATOM 708 C C . GLN A 1 86 ? -14.198 10.192 19.936 1.00 81.75 86 GLN A C 1
ATOM 710 O O . GLN A 1 86 ? -13.817 11.157 20.612 1.00 81.75 86 GLN A O 1
ATOM 715 N N . ILE A 1 87 ? -14.836 10.341 18.769 1.00 83.44 87 ILE A N 1
ATOM 716 C CA . ILE A 1 87 ? -15.217 11.645 18.208 1.00 83.44 87 ILE A CA 1
ATOM 717 C C . ILE A 1 87 ? -16.206 12.335 19.149 1.00 83.44 87 ILE A C 1
ATOM 719 O O . ILE A 1 87 ? -15.942 13.456 19.577 1.00 83.44 87 ILE A O 1
ATOM 723 N N . ARG A 1 88 ? -17.270 11.641 19.578 1.00 84.25 88 ARG A N 1
ATOM 724 C CA . ARG A 1 88 ? -18.268 12.187 20.516 1.00 84.25 88 ARG A CA 1
ATOM 725 C C . ARG A 1 88 ? -17.636 12.677 21.822 1.00 84.25 88 ARG A C 1
ATOM 727 O O . ARG A 1 88 ? -18.016 13.731 22.321 1.00 84.25 88 ARG A O 1
ATOM 734 N N . ARG A 1 89 ? -16.680 11.923 22.377 1.00 81.75 89 ARG A N 1
ATOM 735 C CA . ARG A 1 89 ? -15.951 12.290 23.606 1.00 81.75 89 ARG A CA 1
ATOM 736 C C . ARG A 1 89 ? -15.047 13.508 23.407 1.00 81.75 89 ARG A C 1
ATOM 738 O O . ARG A 1 89 ? -14.931 14.346 24.297 1.00 81.75 89 ARG A O 1
ATOM 745 N N . SER A 1 90 ? -14.412 13.611 22.241 1.00 74.12 90 SER A N 1
ATOM 746 C CA . SER A 1 90 ? -13.608 14.783 21.877 1.00 74.12 90 SER A CA 1
ATOM 747 C C . SER A 1 90 ? -14.490 16.024 21.703 1.00 74.12 90 SER A C 1
ATOM 749 O O . SER A 1 90 ? -1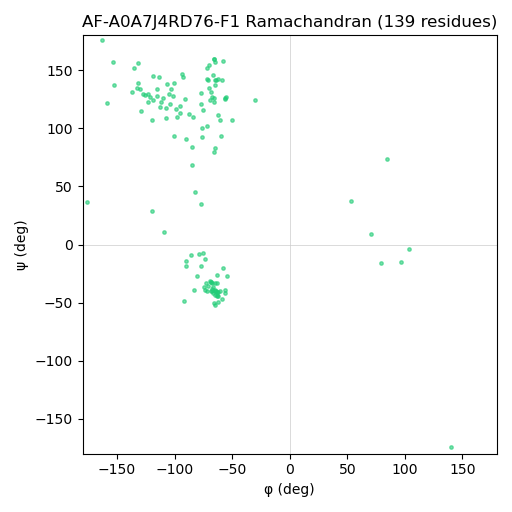4.147 17.097 22.192 1.00 74.12 90 SER A O 1
ATOM 751 N N . GLU A 1 91 ? -15.654 15.868 21.068 1.00 76.94 91 GLU A N 1
ATOM 752 C CA . GLU A 1 91 ? -16.634 16.941 20.870 1.00 76.94 91 GLU A CA 1
ATOM 753 C C . GLU A 1 91 ? -17.318 17.377 22.175 1.00 76.94 91 GLU A C 1
ATOM 755 O O . GLU A 1 91 ? -17.635 18.557 22.327 1.00 76.94 91 GLU A O 1
ATOM 760 N N . SER A 1 92 ? -17.514 16.471 23.143 1.00 75.44 92 SER A N 1
ATOM 761 C CA . SER A 1 92 ? -18.099 16.806 24.451 1.00 75.44 92 SER A CA 1
ATOM 762 C C . SER A 1 92 ? -17.133 17.533 25.397 1.00 75.44 92 SER A C 1
ATOM 764 O O . SER A 1 92 ? -17.559 18.004 26.451 1.00 75.44 92 SER A O 1
ATOM 766 N N . GLY A 1 93 ? -15.847 17.657 25.040 1.00 61.38 93 GLY A N 1
ATOM 767 C CA . GLY A 1 93 ? -14.823 18.285 25.884 1.00 61.38 93 GLY A CA 1
ATOM 768 C C . GLY A 1 93 ? -14.448 17.467 27.128 1.00 61.38 93 GLY A C 1
ATOM 769 O O . GLY A 1 93 ? -13.703 17.950 27.981 1.00 61.38 93 GLY A O 1
ATOM 770 N N . GLU A 1 94 ? -14.923 16.224 27.240 1.00 56.72 94 GLU A N 1
ATOM 771 C CA . GLU A 1 94 ? -14.598 15.305 28.332 1.00 56.72 94 GLU A CA 1
ATOM 772 C C . GLU A 1 94 ? -13.293 14.561 28.031 1.00 56.72 94 GLU A C 1
ATOM 774 O O . GLU A 1 94 ? -13.255 13.347 27.812 1.00 56.72 94 GLU A O 1
ATOM 779 N N . ILE A 1 95 ? -12.180 15.292 28.034 1.00 51.72 95 ILE A N 1
ATOM 780 C CA . ILE A 1 95 ? -10.863 14.662 28.091 1.00 51.72 95 ILE A CA 1
ATOM 781 C C . ILE A 1 95 ? -10.670 14.212 29.542 1.00 51.72 95 ILE A C 1
ATOM 783 O O . ILE A 1 95 ? -10.399 15.021 30.430 1.00 51.72 95 ILE A O 1
ATOM 787 N N . SER A 1 96 ? -10.879 12.925 29.827 1.00 56.56 96 SER A N 1
ATOM 788 C CA . SER A 1 96 ? -10.644 12.411 31.176 1.00 56.56 96 SER A CA 1
ATOM 789 C C . SER A 1 96 ? -9.151 12.517 31.507 1.00 56.56 96 SER A C 1
ATOM 791 O O . SER A 1 96 ? -8.296 12.181 30.688 1.00 56.56 96 SER A O 1
ATOM 793 N N . ALA A 1 97 ? -8.815 12.957 32.724 1.00 55.84 97 ALA A N 1
ATOM 794 C CA . ALA A 1 97 ? -7.424 13.064 33.179 1.00 55.84 97 ALA A CA 1
ATOM 795 C C . ALA A 1 97 ? -6.645 11.737 33.039 1.00 55.84 97 ALA A C 1
ATOM 797 O O . ALA A 1 97 ? -5.436 11.741 32.833 1.00 55.84 97 ALA A O 1
ATOM 798 N N . ALA A 1 98 ? -7.348 10.600 33.088 1.00 58.47 98 ALA A N 1
ATOM 799 C CA . ALA A 1 98 ? -6.781 9.274 32.862 1.00 58.47 98 ALA A CA 1
ATOM 800 C C . ALA A 1 98 ? -6.322 9.041 31.408 1.00 58.47 98 ALA A C 1
ATOM 802 O O . ALA A 1 98 ? -5.335 8.343 31.198 1.00 58.47 98 ALA A O 1
ATOM 803 N N . GLN A 1 99 ? -6.997 9.629 30.412 1.00 58.50 99 GLN A N 1
ATOM 804 C CA . GLN A 1 99 ? -6.604 9.514 29.003 1.00 58.50 99 GLN A CA 1
ATOM 805 C C . GLN A 1 99 ? -5.365 10.368 28.689 1.00 58.50 99 GLN A C 1
ATOM 807 O O . GLN A 1 99 ? -4.499 9.924 27.945 1.00 58.50 99 GLN A O 1
ATOM 812 N N . ILE A 1 100 ? -5.242 11.549 29.310 1.00 61.53 100 ILE A N 1
ATOM 813 C CA . ILE A 1 100 ? -4.070 12.434 29.169 1.00 61.53 100 ILE A CA 1
ATOM 814 C C . ILE A 1 100 ? -2.808 11.746 29.709 1.00 61.53 100 ILE A C 1
ATOM 816 O O . ILE A 1 100 ? -1.777 11.733 29.046 1.00 61.53 100 ILE A O 1
ATOM 820 N N . LEU A 1 101 ? -2.911 11.106 30.878 1.00 60.00 101 LEU A N 1
ATOM 821 C CA . LEU A 1 101 ? -1.806 10.356 31.488 1.00 60.00 101 LEU A CA 1
ATOM 822 C C . LEU A 1 101 ? -1.377 9.135 30.655 1.00 60.00 101 LEU A C 1
ATOM 824 O O . LEU A 1 101 ? -0.201 8.784 30.651 1.00 60.00 101 LEU A O 1
ATOM 828 N N . ALA A 1 102 ? -2.310 8.483 29.954 1.00 61.47 102 ALA A N 1
ATOM 829 C CA . ALA A 1 102 ? -2.001 7.349 29.082 1.00 61.47 102 ALA A CA 1
ATOM 830 C C . ALA A 1 102 ? -1.296 7.786 27.782 1.00 61.47 102 ALA A C 1
ATOM 832 O O . ALA A 1 102 ? -0.339 7.135 27.358 1.00 61.47 102 ALA A O 1
ATOM 833 N N . ASP A 1 103 ? -1.715 8.909 27.190 1.00 57.50 103 ASP A N 1
ATOM 834 C CA . ASP A 1 103 ? -1.058 9.490 26.011 1.00 57.50 103 ASP A CA 1
ATOM 835 C C . ASP A 1 103 ? 0.341 10.046 26.348 1.00 57.50 103 ASP A C 1
ATOM 837 O O . ASP A 1 103 ? 1.247 9.950 25.523 1.00 57.50 103 ASP A O 1
ATOM 841 N N . GLU A 1 104 ? 0.557 10.560 27.565 1.00 57.72 104 GLU A N 1
ATOM 842 C CA . GLU A 1 104 ? 1.872 11.017 28.054 1.00 57.72 104 GLU A CA 1
ATOM 843 C C . GLU A 1 104 ? 2.828 9.849 28.371 1.00 57.72 104 GLU A C 1
ATOM 845 O O . GLU A 1 104 ? 4.036 9.948 28.156 1.00 57.72 104 GLU A O 1
ATOM 850 N N . ALA A 1 105 ? 2.298 8.710 28.833 1.00 54.69 105 ALA A N 1
ATOM 851 C CA . ALA A 1 105 ? 3.084 7.511 29.139 1.00 54.69 105 ALA A CA 1
ATOM 852 C C . ALA A 1 105 ? 3.477 6.689 27.899 1.00 54.69 105 ALA A C 1
ATOM 854 O O . ALA A 1 105 ? 4.268 5.749 28.013 1.00 54.69 105 ALA A O 1
ATOM 855 N N . THR A 1 106 ? 2.946 7.031 26.723 1.00 45.25 106 THR A N 1
ATOM 856 C CA . THR A 1 106 ? 3.338 6.416 25.456 1.00 45.25 106 THR A CA 1
ATOM 857 C C . THR A 1 106 ? 4.295 7.373 24.750 1.00 45.25 106 THR A C 1
ATOM 859 O O . THR A 1 106 ? 3.838 8.279 24.052 1.00 45.25 106 THR A O 1
ATOM 862 N N . PRO A 1 107 ? 5.625 7.234 24.908 1.00 47.66 107 PRO A N 1
ATOM 863 C CA . PRO A 1 107 ? 6.542 8.012 24.098 1.00 47.66 107 PRO A CA 1
ATOM 864 C C . PRO A 1 107 ? 6.281 7.637 22.638 1.00 47.66 107 PRO A C 1
ATOM 866 O O . PRO A 1 107 ? 6.634 6.546 22.190 1.00 47.66 107 PRO A O 1
ATOM 869 N N . LYS A 1 108 ? 5.658 8.543 21.875 1.00 51.88 108 LYS A N 1
ATOM 870 C CA . LYS A 1 108 ? 5.866 8.581 20.430 1.00 51.88 108 LYS A CA 1
ATOM 871 C C . LYS A 1 108 ? 7.359 8.822 20.273 1.00 51.88 108 LYS A C 1
ATOM 873 O O . LYS A 1 108 ? 7.809 9.962 20.344 1.00 51.88 108 LYS A O 1
ATOM 878 N N . GLN A 1 109 ? 8.128 7.746 20.140 1.00 45.72 109 GLN A N 1
ATOM 879 C CA . GLN A 1 109 ? 9.481 7.816 19.619 1.00 45.72 109 GLN A CA 1
ATOM 880 C C . GLN A 1 109 ? 9.340 8.279 18.174 1.00 45.72 109 GLN A C 1
ATOM 882 O O . GLN A 1 109 ? 9.241 7.494 17.239 1.00 45.72 109 GLN A O 1
ATOM 887 N N . VAL A 1 110 ? 9.214 9.588 18.007 1.00 51.50 110 VAL A N 1
ATOM 888 C CA . VAL A 1 110 ? 9.620 10.230 16.777 1.00 51.50 110 VAL A CA 1
ATOM 889 C C . VAL A 1 110 ? 11.140 10.148 16.857 1.00 51.50 110 VAL A C 1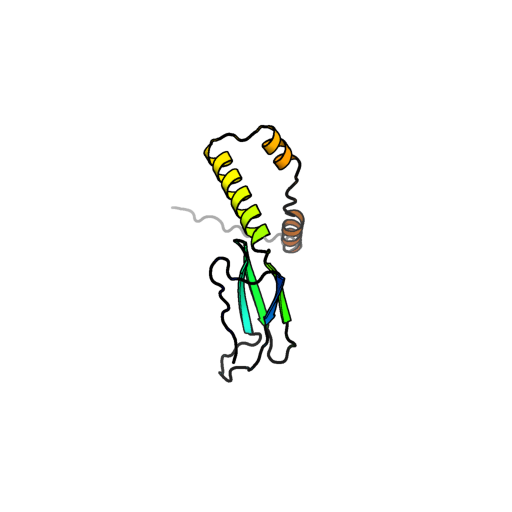
ATOM 891 O O . VAL A 1 110 ? 11.747 10.839 17.677 1.00 51.50 110 VAL A O 1
ATOM 894 N N . GLU A 1 111 ? 11.737 9.202 16.133 1.00 48.16 111 GLU A N 1
ATOM 895 C CA . GLU A 1 111 ? 13.191 9.079 16.008 1.00 48.16 111 GLU A CA 1
ATOM 896 C C . GLU A 1 111 ? 13.709 10.308 15.253 1.00 48.16 111 GLU A C 1
ATOM 898 O O . GLU A 1 111 ? 13.919 10.299 14.048 1.00 48.16 111 GLU A O 1
ATOM 903 N N . PHE A 1 112 ? 13.840 11.418 15.979 1.00 45.16 112 PHE A N 1
ATOM 904 C CA . PHE A 1 112 ? 14.513 12.628 15.514 1.00 45.16 112 PHE A CA 1
ATOM 905 C C . PHE A 1 112 ? 16.039 12.450 15.484 1.00 45.16 112 PHE A C 1
ATOM 907 O O . PHE A 1 112 ? 16.712 13.290 14.905 1.00 45.16 112 PHE A O 1
ATOM 914 N N . GLY A 1 113 ? 16.578 11.388 16.100 1.00 48.25 113 GLY A N 1
ATOM 915 C CA . GLY A 1 113 ? 18.019 11.115 16.156 1.00 48.25 113 GLY A CA 1
ATOM 916 C C . GLY A 1 113 ? 18.613 10.841 14.776 1.00 48.25 113 GLY A C 1
ATOM 917 O O . GLY A 1 113 ? 19.513 11.558 14.355 1.00 48.25 113 GLY A O 1
ATOM 918 N N . ASP A 1 114 ? 18.011 9.916 14.024 1.00 47.97 114 ASP A N 1
ATOM 919 C CA . ASP A 1 114 ? 18.523 9.514 12.706 1.00 47.97 114 ASP A CA 1
ATOM 920 C C . ASP A 1 114 ? 18.527 10.656 11.672 1.00 47.97 114 ASP A C 1
ATOM 922 O O . ASP A 1 114 ? 19.353 10.663 10.765 1.00 47.97 114 ASP A O 1
ATOM 926 N N . LEU A 1 115 ? 17.645 11.658 11.807 1.00 50.41 115 LEU A N 1
ATOM 927 C CA . LEU A 1 115 ? 17.608 12.802 10.885 1.00 50.41 115 LEU A CA 1
ATOM 928 C C . LEU A 1 115 ? 18.677 13.863 11.207 1.00 50.41 115 LEU A C 1
ATOM 930 O O . LEU A 1 115 ? 19.079 14.614 10.322 1.00 50.41 115 LEU A O 1
ATOM 934 N N . VAL A 1 116 ? 19.106 13.969 12.467 1.00 53.78 116 VAL A N 1
ATOM 935 C CA . VAL A 1 116 ? 20.108 14.963 12.891 1.00 53.78 116 VAL A CA 1
ATOM 936 C C . VAL A 1 116 ? 21.518 14.447 12.614 1.00 53.78 116 VAL A C 1
ATOM 938 O O . VAL A 1 116 ? 22.338 15.209 12.102 1.00 53.78 116 VAL A O 1
ATOM 941 N N . ASP A 1 117 ? 21.764 13.153 12.840 1.00 50.03 117 ASP A N 1
ATOM 942 C CA . ASP A 1 117 ? 23.051 12.517 12.537 1.00 50.03 117 ASP A CA 1
ATOM 943 C C . ASP A 1 117 ? 23.374 12.540 11.026 1.00 50.03 117 ASP A C 1
ATOM 945 O O . ASP A 1 117 ? 24.533 12.705 10.647 1.00 50.03 117 ASP A O 1
ATOM 949 N N . GLU A 1 118 ? 22.373 12.452 10.137 1.00 56.09 118 GLU A N 1
ATOM 950 C CA . GLU A 1 118 ? 22.597 12.550 8.682 1.00 56.09 118 GLU A CA 1
ATOM 951 C C . GLU A 1 118 ? 22.962 13.981 8.236 1.00 56.09 118 GLU A C 1
ATOM 953 O O . GLU A 1 118 ? 23.833 14.152 7.384 1.00 56.09 118 GLU A O 1
ATOM 958 N N . ILE A 1 119 ? 22.382 15.015 8.861 1.00 57.88 119 ILE A N 1
ATOM 959 C CA . ILE A 1 119 ? 22.697 16.423 8.554 1.00 57.88 119 ILE A CA 1
ATOM 960 C C . ILE A 1 119 ? 24.091 16.808 9.071 1.00 57.88 119 ILE A C 1
ATOM 962 O O . ILE A 1 119 ? 24.821 17.522 8.382 1.00 57.88 119 ILE A O 1
ATOM 966 N N . GLU A 1 120 ? 24.482 16.345 10.263 1.00 55.25 120 GLU A N 1
ATOM 967 C CA . GLU A 1 120 ? 25.827 16.608 10.798 1.00 55.25 120 GLU A CA 1
ATOM 968 C C . GLU A 1 120 ? 26.915 15.876 10.001 1.00 55.25 120 GLU A C 1
ATOM 970 O O . GLU A 1 120 ? 28.002 16.421 9.803 1.00 55.25 120 GLU A O 1
ATOM 975 N N . ASN A 1 121 ? 26.613 14.692 9.459 1.00 56.62 121 ASN A N 1
ATOM 976 C CA . ASN A 1 121 ? 27.555 13.938 8.633 1.00 56.62 121 ASN A CA 1
ATOM 977 C C . ASN A 1 121 ? 27.687 14.493 7.194 1.00 56.62 121 ASN A C 1
ATOM 979 O O . ASN A 1 121 ? 28.683 14.215 6.527 1.00 56.62 121 ASN A O 1
ATOM 983 N N . GLU A 1 122 ? 26.732 15.307 6.718 1.00 53.97 122 GLU A N 1
ATOM 984 C CA . GLU A 1 122 ? 26.836 16.062 5.452 1.00 53.97 122 GLU A CA 1
ATOM 985 C C . GLU A 1 122 ? 27.559 17.420 5.593 1.00 53.97 122 GLU A C 1
ATOM 987 O O . GLU A 1 122 ? 27.880 18.047 4.581 1.00 53.97 122 GLU A O 1
ATOM 992 N N . LEU A 1 123 ? 27.857 17.876 6.817 1.00 56.44 123 LEU A N 1
ATOM 993 C CA . LEU A 1 123 ? 28.493 19.176 7.097 1.00 56.44 123 LEU A CA 1
ATOM 994 C C . LEU A 1 123 ? 29.845 19.071 7.835 1.00 56.44 123 LEU A C 1
ATOM 996 O O . LEU A 1 123 ? 30.241 19.996 8.545 1.00 56.44 123 LEU A O 1
ATOM 1000 N N . GLY A 1 124 ? 30.584 17.974 7.642 1.00 44.53 124 GLY A N 1
ATOM 1001 C CA . GLY A 1 124 ? 31.928 17.779 8.199 1.00 44.53 124 GLY A CA 1
ATOM 1002 C C . GLY A 1 124 ? 33.058 17.859 7.162 1.00 44.53 124 GLY A C 1
ATOM 1003 O O . GLY A 1 124 ? 33.154 16.992 6.299 1.00 44.53 124 GLY A O 1
ATOM 1004 N N . ASP A 1 125 ? 33.945 18.848 7.348 1.00 46.88 125 ASP A N 1
ATOM 1005 C CA . ASP A 1 125 ? 35.277 19.063 6.739 1.00 46.88 125 ASP A CA 1
ATOM 1006 C C . ASP A 1 125 ? 35.363 19.763 5.358 1.00 46.88 125 ASP A C 1
ATOM 1008 O O . ASP A 1 125 ? 35.766 19.179 4.352 1.00 46.88 125 ASP A O 1
ATOM 1012 N N . GLU A 1 126 ? 35.142 21.087 5.333 1.00 47.19 126 GLU A N 1
ATOM 1013 C CA . GLU A 1 126 ? 36.097 21.959 4.626 1.00 47.19 126 GLU A CA 1
ATOM 1014 C C . GLU A 1 126 ? 37.014 22.630 5.665 1.00 47.19 126 GLU A C 1
ATOM 1016 O O . GLU A 1 126 ? 36.511 23.204 6.636 1.00 47.19 126 GLU A O 1
ATOM 1021 N N . PRO A 1 127 ? 38.349 22.550 5.509 1.00 48.03 127 PRO A N 1
ATOM 1022 C CA . PRO A 1 127 ? 39.286 23.185 6.424 1.00 48.03 127 PRO A CA 1
ATOM 1023 C C . PRO A 1 127 ? 39.196 24.712 6.336 1.00 48.03 127 PRO A C 1
ATOM 1025 O O . PRO A 1 127 ? 39.000 25.280 5.263 1.00 48.03 127 PRO A O 1
ATOM 1028 N N . GLU A 1 128 ? 39.393 25.366 7.481 1.00 48.69 128 GLU A N 1
ATOM 1029 C CA . GLU A 1 128 ? 39.578 26.811 7.607 1.00 48.69 128 GLU A CA 1
ATOM 1030 C C . GLU A 1 128 ? 40.664 27.308 6.625 1.00 48.69 128 GLU A C 1
ATOM 1032 O O . GLU A 1 128 ? 41.850 27.055 6.831 1.00 48.69 128 GLU A O 1
ATOM 1037 N N . ASP A 1 129 ? 40.261 28.011 5.560 1.00 49.03 129 ASP A N 1
ATOM 1038 C CA . ASP A 1 129 ? 41.152 28.857 4.756 1.00 49.03 129 ASP A CA 1
ATOM 1039 C C . ASP A 1 129 ? 41.038 30.298 5.270 1.00 49.03 129 ASP A C 1
ATOM 1041 O O . ASP A 1 129 ? 39.999 30.958 5.175 1.00 49.03 129 ASP A O 1
ATOM 1045 N N . ASP A 1 130 ? 42.129 30.778 5.853 1.00 54.88 130 ASP A N 1
ATOM 1046 C CA . ASP A 1 130 ? 42.333 32.069 6.512 1.00 54.88 130 ASP A CA 1
ATOM 1047 C C . ASP A 1 130 ? 42.512 33.241 5.517 1.00 54.88 130 ASP A C 1
ATOM 1049 O O . ASP A 1 130 ? 43.216 34.228 5.763 1.00 54.88 130 ASP A O 1
ATOM 1053 N N . GLY A 1 131 ? 41.807 33.178 4.387 1.00 48.19 131 GLY A N 1
ATOM 1054 C CA . GLY A 1 131 ? 41.890 34.124 3.281 1.00 48.19 131 GLY A CA 1
ATOM 1055 C C . GLY A 1 131 ? 41.172 35.451 3.534 1.00 48.19 131 GLY A C 1
ATOM 1056 O O . GLY A 1 131 ? 39.999 35.632 3.212 1.00 48.19 131 GLY A O 1
ATOM 1057 N N . SER A 1 132 ? 41.917 36.431 4.042 1.00 55.22 132 SER A N 1
ATOM 1058 C CA . SER A 1 132 ? 41.624 37.869 3.981 1.00 55.22 132 SER A CA 1
ATOM 1059 C C . SER A 1 132 ? 40.829 38.304 2.732 1.00 55.22 132 SER A C 1
ATOM 1061 O O . SER A 1 132 ? 41.305 38.135 1.609 1.00 55.22 132 SER A O 1
ATOM 1063 N N . GLY A 1 133 ? 39.674 38.958 2.912 1.00 50.81 133 GLY A N 1
ATOM 1064 C CA . GLY A 1 133 ? 38.890 39.437 1.768 1.00 50.81 133 GLY A CA 1
ATOM 1065 C C . GLY A 1 133 ? 37.633 40.250 2.082 1.00 50.81 133 GLY A C 1
ATOM 1066 O O . GLY A 1 133 ? 36.646 40.116 1.369 1.00 50.81 133 GLY A O 1
ATOM 1067 N N . VAL A 1 134 ? 37.630 41.097 3.118 1.00 57.19 134 VAL A N 1
ATOM 1068 C CA . VAL A 1 134 ? 36.589 42.135 3.246 1.00 57.19 134 VAL A CA 1
ATOM 1069 C C . VAL A 1 134 ? 36.912 43.251 2.243 1.00 57.19 134 VAL A C 1
ATOM 1071 O O . VAL A 1 134 ? 37.948 43.902 2.407 1.00 57.19 134 VAL A O 1
ATOM 1074 N N . PRO A 1 135 ? 36.087 43.522 1.213 1.00 60.22 135 PRO A N 1
ATOM 1075 C CA . PRO A 1 135 ? 36.258 44.739 0.434 1.00 60.22 135 PRO A CA 1
ATOM 1076 C C . PRO A 1 135 ? 35.850 45.948 1.298 1.00 60.22 135 PRO A C 1
ATOM 1078 O O . PRO A 1 135 ? 34.815 45.893 1.970 1.00 60.22 135 PRO A O 1
ATOM 1081 N N . PRO A 1 136 ? 36.627 47.046 1.318 1.00 62.88 136 PRO A N 1
ATOM 1082 C CA . PRO A 1 136 ? 36.236 48.243 2.051 1.00 62.88 136 PRO A CA 1
ATOM 1083 C C . PRO A 1 136 ? 34.963 48.853 1.447 1.00 62.88 136 PRO A C 1
ATOM 1085 O O . PRO A 1 136 ? 34.778 48.864 0.228 1.00 62.88 136 PRO A O 1
ATOM 1088 N N . ALA A 1 137 ? 34.085 49.357 2.317 1.00 66.50 137 ALA A N 1
ATOM 1089 C CA . ALA A 1 137 ? 32.867 50.054 1.921 1.00 66.50 137 ALA A CA 1
ATOM 1090 C C . ALA A 1 137 ? 33.197 51.292 1.060 1.00 66.50 137 ALA A C 1
ATOM 1092 O O . ALA A 1 137 ? 34.183 51.979 1.345 1.00 66.50 137 ALA A O 1
ATOM 1093 N N . PRO A 1 138 ? 32.397 51.600 0.023 1.00 63.28 138 PRO A N 1
ATOM 1094 C CA . PRO A 1 138 ? 32.594 52.807 -0.766 1.00 63.28 138 PRO A CA 1
ATOM 1095 C C . PRO A 1 138 ? 32.270 54.052 0.072 1.00 63.28 138 PRO A C 1
ATOM 1097 O O . PRO A 1 138 ? 31.221 54.126 0.711 1.00 63.28 138 PRO A O 1
ATOM 1100 N N . ASP A 1 139 ? 33.184 55.019 0.048 1.00 60.09 139 ASP A N 1
ATOM 1101 C CA . ASP A 1 139 ? 33.033 56.326 0.686 1.00 60.09 139 ASP A CA 1
ATOM 1102 C C . ASP A 1 139 ? 31.965 57.149 -0.057 1.00 60.09 139 ASP A C 1
ATOM 1104 O O . ASP A 1 139 ? 32.037 57.324 -1.279 1.00 60.09 139 ASP A O 1
ATOM 1108 N N . LEU A 1 140 ? 30.945 57.607 0.671 1.00 58.25 140 LEU A N 1
ATOM 1109 C CA . LEU A 1 140 ? 29.893 58.484 0.158 1.00 58.25 140 LEU A CA 1
ATOM 1110 C C . LEU A 1 140 ? 30.344 59.934 0.358 1.00 58.25 140 LEU A C 1
ATOM 1112 O O . LEU A 1 140 ? 30.102 60.524 1.411 1.00 58.25 140 LEU A O 1
ATOM 1116 N N . GLY A 1 141 ? 31.013 60.475 -0.661 1.00 55.44 141 GLY A N 1
ATOM 1117 C CA . GLY A 1 141 ? 31.218 61.916 -0.832 1.00 55.44 141 GLY A CA 1
ATOM 1118 C C . GLY A 1 141 ? 29.966 62.638 -1.316 1.00 55.44 141 GLY A C 1
ATOM 1119 O O . GLY A 1 141 ? 29.170 62.016 -2.057 1.00 55.44 141 GLY A O 1
#

Solvent-accessible surface area (backbone atoms only — not comparable to full-atom values): 9492 Å² total; per-residue (Å²): 130,89,82,91,79,87,85,65,60,91,88,64,56,73,57,45,79,44,76,46,71,52,71,67,86,69,80,68,94,52,100,78,60,62,78,60,37,74,51,75,47,78,47,77,55,96,84,47,78,44,80,47,76,51,70,49,46,82,82,58,75,75,38,79,76,50,72,51,74,41,67,42,72,69,54,48,53,50,53,51,52,52,50,54,51,52,50,53,37,62,74,68,67,63,75,51,72,71,57,56,54,53,60,69,71,48,77,78,78,71,73,61,61,70,62,50,56,54,55,56,69,74,70,69,82,80,78,92,76,90,71,85,78,82,78,79,80,83,82,88,126

Mean predicted aligned error: 17.25 Å